Protein AF-A0A3B8HLC3-F1 (afdb_monomer)

Solvent-accessible surface area (backbone atoms only — not comparable to full-atom values): 8681 Å² total; per-residue (Å²): 72,74,76,21,57,76,74,33,71,57,46,19,52,53,36,44,52,56,51,49,54,50,62,61,45,48,50,57,51,49,48,52,50,26,48,53,50,44,65,64,73,47,82,54,97,89,48,71,74,71,50,77,64,57,36,59,73,60,36,68,65,67,45,56,54,51,51,53,50,49,51,41,61,69,74,74,45,54,71,67,59,50,62,70,42,47,61,59,55,50,51,52,51,51,51,52,50,51,50,51,52,49,52,50,58,72,70,54,55,64,69,59,58,58,59,41,74,76,41,50,60,60,52,52,48,49,53,52,50,52,52,48,51,53,53,50,48,51,52,48,45,41,51,53,64,43,74,76,35,72,51,74,94,115

Foldseek 3Di:
DVVLVVPDPLSVVLVVVLVVVVVLCVLVVQLVVLVVCLQVVFPDVPGDRRDPVSSVVSRDCVNVVVVVVCCCVVPVDDPVVCVVCVVVVVVVVVVVVVVVVVVCVVPDDVVCVCVPVVCVVVVVVVVVVVVVVVVSVVVSCCPQVCNVHHHDPD

Sequence (154 aa):
VAAGALISDTAMKTGVIVKMSQNVLIGFAAFILAVVWSFKGKMGPGVEKPGFLDIWFRFPKFVLGYLIASVVFSFLISPSTVAATKGMLGSLRTWWFALAFTSIGLETRFKDLASLGGGRPALAFLIGQTFNIFWTLLLAYLIFGGYIFPAPKL

Mean predicted aligned error: 8.71 Å

Structure (mmCIF, N/CA/C/O backbone):
data_AF-A0A3B8HLC3-F1
#
_entry.id   AF-A0A3B8HLC3-F1
#
loop_
_atom_site.group_PDB
_atom_site.id
_atom_site.type_symbol
_atom_site.label_atom_id
_atom_site.label_alt_id
_atom_site.label_comp_id
_atom_site.label_asym_id
_atom_site.label_entity_id
_atom_site.label_seq_id
_atom_site.pdbx_PDB_ins_code
_atom_site.Cartn_x
_atom_site.Cartn_y
_atom_site.Cartn_z
_atom_site.occupancy
_atom_site.B_iso_or_equiv
_atom_site.auth_seq_id
_atom_site.auth_comp_id
_atom_site.auth_asym_id
_atom_site.auth_atom_id
_atom_site.pdbx_PDB_model_num
ATOM 1 N N . VAL A 1 1 ? -10.577 6.597 -1.877 1.00 61.06 1 VAL A N 1
ATOM 2 C CA . VAL A 1 1 ? -10.688 7.175 -0.512 1.00 61.06 1 VAL A CA 1
ATOM 3 C C . VAL A 1 1 ? -11.001 8.663 -0.569 1.00 61.06 1 VAL A C 1
ATOM 5 O O . VAL A 1 1 ? -12.131 8.985 -0.254 1.00 61.06 1 VAL A O 1
ATOM 8 N N . ALA A 1 2 ? -10.107 9.540 -1.052 1.00 67.56 2 ALA A N 1
ATOM 9 C CA . ALA A 1 2 ? -10.390 10.984 -1.155 1.00 67.56 2 ALA A CA 1
ATOM 10 C C . ALA A 1 2 ? -11.648 11.299 -1.992 1.00 67.56 2 ALA A C 1
ATOM 12 O O . ALA A 1 2 ? -12.546 11.970 -1.509 1.00 67.56 2 ALA A O 1
ATOM 13 N N . ALA A 1 3 ? -11.780 10.705 -3.184 1.00 75.56 3 ALA A N 1
ATOM 14 C CA . ALA A 1 3 ? -12.990 10.852 -4.001 1.00 75.56 3 ALA A CA 1
ATOM 15 C C . ALA A 1 3 ? -14.263 10.292 -3.332 1.00 75.56 3 ALA A C 1
ATOM 17 O O . ALA A 1 3 ? -15.343 10.823 -3.534 1.00 75.56 3 ALA A O 1
ATOM 18 N N . GLY A 1 4 ? -14.141 9.244 -2.508 1.00 74.50 4 GLY A N 1
ATOM 19 C CA . GLY A 1 4 ? -15.278 8.679 -1.771 1.00 74.50 4 GLY A CA 1
ATOM 20 C C . GLY A 1 4 ? -15.738 9.592 -0.636 1.00 74.50 4 GLY A C 1
ATOM 21 O O . GLY A 1 4 ? -16.935 9.774 -0.463 1.00 74.50 4 GLY A O 1
ATOM 22 N N . ALA A 1 5 ? -14.792 10.224 0.067 1.00 79.62 5 ALA A N 1
ATOM 23 C CA . ALA A 1 5 ? -15.071 11.214 1.109 1.00 79.62 5 ALA A CA 1
ATOM 24 C C . ALA A 1 5 ? -15.804 12.456 0.578 1.00 79.62 5 ALA A C 1
ATOM 26 O O . ALA A 1 5 ? -16.570 13.062 1.315 1.00 79.62 5 ALA A O 1
ATOM 27 N N . LEU A 1 6 ? -15.608 12.809 -0.698 1.00 82.88 6 LEU A N 1
ATOM 28 C CA . LEU A 1 6 ? -16.348 13.896 -1.348 1.00 82.88 6 LEU A CA 1
ATOM 29 C C . LEU A 1 6 ? -17.807 13.532 -1.668 1.00 82.88 6 LEU A C 1
ATOM 31 O O . LEU A 1 6 ? -18.609 14.429 -1.898 1.00 82.88 6 LEU A O 1
ATOM 35 N N . ILE A 1 7 ? -18.145 12.239 -1.719 1.00 87.12 7 ILE A N 1
ATOM 36 C CA . ILE A 1 7 ? -19.483 11.756 -2.088 1.00 87.12 7 ILE A CA 1
ATOM 37 C C . ILE A 1 7 ? -20.302 11.427 -0.836 1.00 87.12 7 ILE A C 1
ATOM 39 O O . ILE A 1 7 ? -21.420 11.907 -0.694 1.00 87.12 7 ILE A O 1
ATOM 43 N N . SER A 1 8 ? -19.782 10.569 0.051 1.00 87.06 8 SER A N 1
ATOM 44 C CA . SER A 1 8 ? -20.440 10.201 1.315 1.00 87.06 8 SER A CA 1
ATOM 45 C C . SER A 1 8 ? -19.512 9.420 2.250 1.00 87.06 8 SER A C 1
ATOM 47 O O . SER A 1 8 ? -18.554 8.775 1.812 1.00 87.06 8 SER A O 1
ATOM 49 N N . ASP A 1 9 ? -19.848 9.380 3.542 1.00 85.19 9 ASP A N 1
ATOM 50 C CA . ASP A 1 9 ? -19.149 8.543 4.526 1.00 85.19 9 ASP A CA 1
ATOM 51 C C . ASP A 1 9 ? -19.200 7.057 4.167 1.00 85.19 9 ASP A C 1
ATO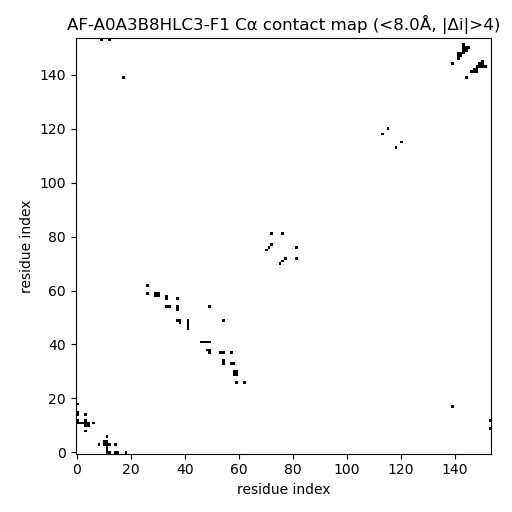M 53 O O . ASP A 1 9 ? -18.199 6.348 4.283 1.00 85.19 9 ASP A O 1
ATOM 57 N N . THR A 1 10 ? -20.342 6.578 3.673 1.00 84.12 10 THR A N 1
ATOM 58 C CA . THR A 1 10 ? -20.495 5.197 3.208 1.00 84.12 10 THR A CA 1
ATOM 59 C C . THR A 1 10 ? -19.551 4.907 2.041 1.00 84.12 10 THR A C 1
ATOM 61 O O . THR A 1 10 ? -18.813 3.922 2.078 1.00 84.12 10 THR A O 1
ATOM 64 N N . ALA A 1 11 ? -19.480 5.795 1.042 1.00 83.00 11 ALA A N 1
ATOM 65 C CA . ALA A 1 11 ? -18.549 5.653 -0.078 1.00 83.00 11 ALA A CA 1
ATOM 66 C C . ALA A 1 11 ? -17.081 5.708 0.377 1.00 83.00 11 ALA A C 1
ATOM 68 O O . ALA A 1 11 ? -16.238 4.960 -0.132 1.00 83.00 11 ALA A O 1
ATOM 69 N N . MET A 1 12 ? -16.760 6.550 1.364 1.00 86.62 12 MET A N 1
ATOM 70 C CA . MET A 1 12 ? -15.438 6.585 1.981 1.00 86.62 12 MET A CA 1
ATOM 71 C C . MET A 1 12 ? -15.102 5.254 2.659 1.00 86.62 12 MET A C 1
ATOM 73 O O . MET A 1 12 ? -14.049 4.689 2.358 1.00 86.62 12 MET A O 1
ATOM 77 N N . LYS A 1 13 ? -15.976 4.735 3.533 1.00 85.00 13 LYS A N 1
ATOM 78 C CA . LYS A 1 13 ? -15.767 3.472 4.259 1.00 85.00 13 LYS A CA 1
ATOM 79 C C . LYS A 1 13 ? -15.597 2.298 3.295 1.00 85.00 13 LYS A C 1
ATOM 81 O O . LYS A 1 13 ? -14.594 1.591 3.386 1.00 85.00 13 LYS A O 1
ATOM 86 N N . THR A 1 14 ? -16.494 2.143 2.318 1.00 84.44 14 THR A N 1
ATOM 87 C CA . THR A 1 14 ? -16.384 1.099 1.283 1.00 84.44 14 THR A CA 1
ATOM 88 C C . THR A 1 14 ? -15.076 1.232 0.509 1.00 84.44 14 THR A C 1
ATOM 90 O O . THR A 1 14 ? -14.340 0.260 0.344 1.00 84.44 14 THR A O 1
ATOM 93 N N . GLY A 1 15 ? -14.723 2.452 0.094 1.00 84.19 15 GLY A N 1
ATOM 94 C CA . GLY A 1 15 ? -13.479 2.710 -0.624 1.00 84.19 15 GLY A CA 1
ATOM 95 C C . GLY A 1 15 ? -12.221 2.433 0.206 1.00 84.19 15 GLY A C 1
ATOM 96 O O . GLY A 1 15 ? -11.196 2.038 -0.350 1.00 84.19 15 GLY A O 1
ATOM 97 N N . VAL A 1 16 ? -12.271 2.627 1.526 1.00 85.56 16 VAL A N 1
ATOM 98 C CA . VAL A 1 16 ? -11.186 2.245 2.440 1.00 85.56 16 VAL A CA 1
ATOM 99 C C . VAL A 1 16 ? -11.079 0.727 2.534 1.00 85.56 16 VAL A C 1
ATOM 101 O O . VAL A 1 16 ? -9.967 0.219 2.420 1.00 85.56 16 VAL A O 1
ATOM 104 N N . ILE A 1 17 ? -12.195 0.007 2.679 1.00 84.56 17 ILE A N 1
ATOM 105 C CA . ILE A 1 17 ? -12.207 -1.463 2.747 1.00 84.56 17 ILE A CA 1
ATOM 106 C C . ILE A 1 17 ? -11.598 -2.055 1.474 1.00 84.56 17 ILE A C 1
ATOM 108 O O . ILE A 1 17 ? -10.621 -2.792 1.567 1.00 84.56 17 ILE A O 1
ATOM 112 N N . VAL A 1 18 ? -12.087 -1.658 0.293 1.00 85.50 18 VAL A N 1
ATOM 113 C CA . VAL A 1 18 ? -11.563 -2.138 -1.000 1.00 85.50 18 VAL A CA 1
ATOM 114 C C . VAL A 1 18 ? -10.058 -1.890 -1.110 1.00 85.50 18 VAL A C 1
ATOM 116 O O . VAL A 1 18 ? -9.296 -2.804 -1.426 1.00 85.50 18 VAL A O 1
ATOM 119 N N . LYS A 1 19 ? -9.606 -0.670 -0.790 1.00 84.56 19 LYS A N 1
ATOM 120 C CA . LYS A 1 19 ? -8.180 -0.316 -0.825 1.00 84.56 19 LYS A CA 1
ATOM 121 C C . LYS A 1 19 ? -7.352 -1.162 0.147 1.00 84.56 19 LYS A C 1
ATOM 123 O O . LYS A 1 19 ? -6.252 -1.589 -0.194 1.00 84.56 19 LYS A O 1
ATOM 128 N N . MET A 1 20 ? -7.840 -1.385 1.365 1.00 83.19 20 MET A N 1
ATOM 129 C CA . MET A 1 20 ? -7.116 -2.179 2.358 1.00 83.19 20 MET A CA 1
ATOM 130 C C . MET A 1 20 ? -7.045 -3.652 1.955 1.00 83.19 20 MET A C 1
ATOM 132 O O . MET A 1 20 ? -5.974 -4.241 2.062 1.00 83.19 20 MET A O 1
ATOM 136 N N . SER A 1 21 ? -8.127 -4.223 1.419 1.00 82.62 21 SER A N 1
ATOM 137 C CA . SER A 1 21 ? -8.118 -5.580 0.864 1.00 82.62 21 SER A CA 1
ATOM 138 C C . SER A 1 21 ? -7.066 -5.723 -0.235 1.00 82.62 21 SER A C 1
ATOM 140 O O . SER A 1 21 ? -6.286 -6.671 -0.211 1.00 82.62 21 SER A O 1
ATOM 142 N N . GLN A 1 22 ? -6.971 -4.752 -1.150 1.00 82.56 22 GLN A N 1
ATOM 143 C CA . GLN A 1 22 ? -5.916 -4.736 -2.167 1.00 82.56 22 GLN A CA 1
ATOM 144 C C . GLN A 1 22 ? -4.519 -4.703 -1.536 1.00 82.56 22 GLN A C 1
ATOM 146 O O . GLN A 1 22 ? -3.681 -5.529 -1.886 1.00 82.56 22 GLN A O 1
ATOM 151 N N . ASN A 1 23 ? -4.279 -3.814 -0.566 1.00 82.50 23 ASN A N 1
ATOM 152 C CA . ASN A 1 23 ? -2.984 -3.714 0.114 1.00 82.50 23 ASN A CA 1
ATOM 153 C C . ASN A 1 23 ? -2.555 -5.031 0.780 1.00 82.50 23 ASN A C 1
ATOM 155 O O . ASN A 1 23 ? -1.384 -5.395 0.707 1.00 82.50 23 ASN A O 1
ATOM 159 N N . VAL A 1 24 ? -3.492 -5.752 1.403 1.00 79.44 24 VAL A N 1
ATOM 160 C CA . VAL A 1 24 ? -3.228 -7.061 2.023 1.00 79.44 24 VAL A CA 1
ATOM 161 C C . VAL A 1 24 ? -2.881 -8.109 0.960 1.00 79.44 24 VAL A C 1
ATOM 163 O O . VAL A 1 24 ? -1.930 -8.874 1.123 1.00 79.44 24 VAL A O 1
ATOM 166 N N . LEU A 1 25 ? -3.613 -8.124 -0.157 1.00 82.75 25 LEU A N 1
ATOM 167 C CA . LEU A 1 25 ? -3.428 -9.108 -1.226 1.00 82.75 25 LEU A CA 1
ATOM 168 C C . LEU A 1 25 ? -2.139 -8.907 -2.036 1.00 82.75 25 LEU A C 1
ATOM 170 O O . LEU A 1 25 ? -1.670 -9.868 -2.642 1.00 82.75 25 LEU A O 1
ATOM 174 N N . ILE A 1 26 ? -1.521 -7.717 -2.023 1.00 81.69 26 ILE A N 1
ATOM 175 C CA . ILE A 1 26 ? -0.247 -7.468 -2.728 1.00 81.69 26 ILE A CA 1
ATOM 176 C C . ILE A 1 26 ? 0.846 -8.435 -2.262 1.00 81.69 26 ILE A C 1
ATOM 178 O O . ILE A 1 26 ? 1.576 -8.968 -3.097 1.00 81.69 26 ILE A O 1
ATOM 182 N N . GLY A 1 27 ? 0.951 -8.705 -0.955 1.00 75.81 27 GLY A N 1
ATOM 183 C CA . GLY A 1 27 ? 1.957 -9.635 -0.431 1.00 75.81 27 GLY A CA 1
ATOM 184 C C . GLY A 1 27 ? 1.760 -11.061 -0.951 1.00 75.81 27 GLY A C 1
ATOM 185 O O . GLY A 1 27 ? 2.719 -11.720 -1.351 1.00 75.81 27 GLY A O 1
ATOM 186 N N . PHE A 1 28 ? 0.504 -11.502 -1.025 1.00 80.88 28 PHE A N 1
ATOM 187 C CA . PHE A 1 28 ? 0.135 -12.808 -1.566 1.00 80.88 28 PHE A CA 1
ATOM 188 C C . PHE A 1 28 ? 0.364 -12.898 -3.082 1.00 80.88 28 PHE A C 1
ATOM 190 O O . PHE A 1 28 ? 0.949 -13.863 -3.571 1.00 80.88 28 PHE A O 1
ATOM 197 N N . ALA A 1 29 ? -0.019 -11.867 -3.837 1.00 84.81 29 ALA A N 1
ATOM 198 C CA . ALA A 1 29 ? 0.221 -11.807 -5.275 1.00 84.81 29 ALA A CA 1
ATOM 199 C C . ALA A 1 29 ? 1.724 -11.811 -5.597 1.00 84.81 29 ALA A C 1
ATOM 201 O O . ALA A 1 29 ? 2.171 -12.549 -6.474 1.00 84.81 29 ALA A O 1
ATOM 202 N N . ALA A 1 30 ? 2.521 -11.038 -4.855 1.00 79.06 30 ALA A N 1
ATOM 203 C CA . ALA A 1 30 ? 3.965 -10.995 -5.038 1.00 79.06 30 ALA A CA 1
ATOM 204 C C . ALA A 1 30 ? 4.638 -12.334 -4.691 1.00 79.06 30 ALA A C 1
ATOM 206 O O . ALA A 1 30 ? 5.575 -12.735 -5.381 1.00 79.06 30 ALA A O 1
ATOM 207 N N . PHE A 1 31 ? 4.132 -13.059 -3.685 1.00 78.06 31 PHE A N 1
ATOM 208 C CA . PHE A 1 31 ? 4.556 -14.431 -3.396 1.00 78.06 31 PHE A CA 1
ATOM 209 C C . PHE A 1 31 ? 4.314 -15.361 -4.593 1.00 78.06 31 PHE A C 1
ATOM 211 O O . PHE A 1 31 ? 5.249 -16.013 -5.058 1.00 78.06 31 PHE A O 1
ATOM 218 N N . ILE A 1 32 ? 3.090 -15.376 -5.136 1.00 83.62 32 ILE A N 1
ATOM 219 C CA . ILE A 1 32 ? 2.740 -16.203 -6.302 1.00 83.62 32 ILE A CA 1
ATOM 220 C C . ILE A 1 32 ? 3.638 -15.861 -7.494 1.00 83.62 32 ILE A C 1
ATOM 222 O O . ILE A 1 32 ? 4.174 -16.761 -8.136 1.00 83.62 32 ILE A O 1
ATOM 226 N N . LEU A 1 33 ? 3.845 -14.574 -7.781 1.00 82.19 33 LEU A N 1
ATOM 227 C CA . LEU A 1 33 ? 4.695 -14.139 -8.891 1.00 82.19 33 LEU A CA 1
ATOM 228 C C . LEU A 1 33 ? 6.159 -14.556 -8.703 1.00 82.19 33 LEU A C 1
ATOM 230 O O . LEU A 1 33 ? 6.775 -15.036 -9.654 1.00 82.19 33 LEU A O 1
ATOM 234 N N . ALA A 1 34 ? 6.709 -14.430 -7.491 1.00 77.19 34 ALA A N 1
ATOM 235 C CA . ALA A 1 34 ? 8.073 -14.862 -7.190 1.00 77.19 34 ALA A CA 1
ATOM 236 C C . ALA A 1 34 ? 8.251 -16.373 -7.410 1.00 77.19 34 ALA A C 1
ATOM 238 O O . ALA A 1 34 ? 9.240 -16.791 -8.014 1.00 77.19 34 ALA A O 1
ATOM 239 N N . VAL A 1 35 ? 7.268 -17.175 -6.987 1.00 77.00 35 VAL A N 1
ATOM 240 C CA . VAL A 1 35 ? 7.224 -18.623 -7.227 1.00 77.00 35 VAL A CA 1
ATOM 241 C C . VAL A 1 35 ? 7.155 -18.906 -8.729 1.00 77.00 35 VAL A C 1
ATOM 243 O O . VAL A 1 35 ? 8.062 -19.530 -9.277 1.00 77.00 35 VAL A O 1
ATOM 246 N N . VAL A 1 36 ? 6.143 -18.387 -9.430 1.00 80.06 36 VAL A N 1
ATOM 247 C CA . VAL A 1 36 ? 5.932 -18.634 -10.868 1.00 80.06 36 VAL A CA 1
ATOM 248 C C . VAL A 1 36 ? 7.160 -18.253 -11.696 1.00 80.06 36 VAL A C 1
ATOM 250 O O . VAL A 1 36 ? 7.565 -19.015 -12.573 1.00 80.06 36 VAL A O 1
ATOM 253 N N . TRP A 1 37 ? 7.791 -17.108 -11.425 1.00 73.50 37 TRP A N 1
ATOM 254 C CA . TRP A 1 37 ? 8.992 -16.687 -12.150 1.00 73.50 37 TRP A CA 1
ATOM 255 C C . TRP A 1 37 ? 10.254 -17.449 -11.770 1.00 73.50 37 TRP A C 1
ATOM 257 O O . TRP A 1 37 ? 11.115 -17.623 -12.633 1.00 73.50 37 TRP A O 1
ATOM 267 N N . SER A 1 38 ? 10.374 -17.919 -10.528 1.00 71.50 38 SER A N 1
ATOM 268 C CA . SER A 1 38 ? 11.461 -18.823 -10.147 1.00 71.50 38 SER A CA 1
ATOM 269 C C . SER A 1 38 ? 11.394 -20.113 -10.975 1.00 71.50 38 SER A C 1
ATOM 271 O O . SER A 1 38 ? 12.401 -20.528 -11.540 1.00 71.50 38 SER A O 1
ATOM 273 N N . PHE A 1 39 ? 10.190 -20.664 -11.178 1.00 70.44 39 PHE A N 1
ATOM 274 C CA . PHE A 1 39 ? 9.978 -21.879 -11.974 1.00 70.44 39 PHE A CA 1
ATOM 275 C C . PHE A 1 39 ? 10.003 -21.666 -13.499 1.00 70.44 39 PHE A C 1
ATOM 277 O O . PHE A 1 39 ? 10.457 -22.549 -14.223 1.00 70.44 39 PHE A O 1
ATOM 284 N N . LYS A 1 40 ? 9.570 -20.506 -14.015 1.00 66.50 40 LYS A N 1
ATOM 285 C CA . LYS A 1 40 ? 9.590 -20.212 -15.464 1.00 66.50 40 LYS A CA 1
ATOM 286 C C . LYS A 1 40 ? 10.983 -19.901 -16.028 1.00 66.50 40 LYS A C 1
ATOM 288 O O . LYS A 1 40 ? 11.201 -20.110 -17.215 1.00 66.50 40 LYS A O 1
ATOM 293 N N . GLY A 1 41 ? 11.911 -19.381 -15.222 1.00 58.56 41 GLY A N 1
ATOM 294 C CA . GLY A 1 41 ? 13.208 -18.877 -15.698 1.00 58.56 41 GLY A CA 1
ATOM 295 C C . GLY A 1 41 ? 14.279 -19.933 -16.001 1.00 58.56 41 GLY A C 1
ATOM 296 O O . GLY A 1 41 ? 15.374 -19.561 -16.408 1.00 58.56 41 GLY A O 1
ATOM 297 N N . LYS A 1 42 ? 14.000 -21.226 -15.781 1.00 57.31 42 LYS A N 1
ATOM 298 C CA . LYS A 1 42 ? 14.998 -22.310 -15.828 1.00 57.31 42 LYS A CA 1
ATOM 299 C C . LYS A 1 42 ? 14.521 -23.539 -16.623 1.00 57.31 42 LYS A C 1
ATOM 301 O O . LYS A 1 42 ? 14.653 -24.669 -16.167 1.00 57.31 42 LYS A O 1
ATOM 306 N N . MET A 1 43 ? 13.942 -23.329 -17.807 1.00 52.53 43 MET A N 1
ATOM 307 C CA . MET A 1 43 ? 13.544 -24.414 -18.720 1.00 52.53 43 MET A CA 1
ATOM 308 C C . MET A 1 43 ? 14.512 -24.491 -19.910 1.00 52.53 43 MET A C 1
ATOM 310 O O . MET A 1 43 ? 14.295 -23.866 -20.942 1.00 52.53 43 MET A O 1
ATOM 314 N N . GLY A 1 44 ? 15.597 -25.249 -19.745 1.00 56.88 44 GLY A N 1
ATOM 315 C CA . GLY A 1 44 ? 16.541 -25.607 -20.806 1.00 56.88 44 GLY A CA 1
ATOM 316 C C . GLY A 1 44 ? 17.295 -26.895 -20.441 1.00 56.88 44 GLY A C 1
ATOM 317 O O . GLY A 1 44 ? 17.424 -27.189 -19.248 1.00 56.88 44 GLY A O 1
ATOM 318 N N . PRO A 1 45 ? 17.775 -27.693 -21.415 1.00 45.06 45 PRO A N 1
ATOM 319 C CA . PRO A 1 45 ? 18.568 -28.887 -21.123 1.00 45.06 45 PRO A CA 1
ATOM 320 C C . PRO A 1 45 ? 19.831 -28.493 -20.342 1.00 45.06 45 PRO A C 1
ATOM 322 O O . PRO A 1 45 ? 20.601 -27.660 -20.810 1.00 45.06 45 PRO A O 1
ATOM 325 N N . GLY A 1 46 ? 20.024 -29.054 -19.144 1.00 60.91 46 GLY A N 1
ATOM 326 C CA . GLY A 1 46 ? 21.183 -28.765 -18.283 1.00 60.91 46 GLY A CA 1
ATOM 327 C C . GLY A 1 46 ? 21.007 -27.622 -17.274 1.00 60.91 46 GLY A C 1
ATOM 328 O O . GLY A 1 46 ? 21.958 -27.299 -16.568 1.00 60.91 46 GLY A O 1
ATOM 329 N N . VAL A 1 47 ? 19.819 -27.016 -17.161 1.00 60.97 47 VAL A N 1
ATOM 330 C CA . VAL A 1 47 ? 19.567 -25.970 -16.156 1.00 60.97 47 VAL A CA 1
ATOM 331 C C . VAL A 1 47 ? 19.135 -26.601 -14.825 1.00 60.97 47 VAL A C 1
ATOM 333 O O . VAL A 1 47 ? 18.116 -27.288 -14.758 1.00 60.97 47 VAL A O 1
ATOM 336 N N . GLU A 1 48 ? 19.902 -26.364 -13.754 1.00 61.81 48 GLU A N 1
ATOM 337 C CA . GLU A 1 48 ? 19.561 -26.815 -12.397 1.00 61.81 48 GLU A CA 1
ATOM 338 C C . GLU A 1 48 ? 18.182 -26.300 -11.966 1.00 61.81 48 GLU A C 1
ATOM 340 O O . GLU A 1 48 ? 17.856 -25.122 -12.143 1.00 61.81 48 GLU A O 1
ATOM 345 N N . LYS A 1 49 ? 17.369 -27.179 -11.362 1.00 61.25 49 LYS A N 1
ATOM 346 C CA . LYS A 1 49 ? 16.051 -26.808 -10.828 1.00 61.25 49 LYS A CA 1
ATOM 347 C C . LYS A 1 49 ? 16.196 -25.612 -9.873 1.00 61.25 49 LYS A C 1
ATOM 349 O O . LYS A 1 49 ? 17.155 -25.577 -9.102 1.00 61.25 49 LYS A O 1
ATOM 354 N N . PRO A 1 50 ? 15.266 -24.641 -9.897 1.00 61.06 50 PRO A N 1
ATOM 355 C CA . PRO A 1 50 ? 15.323 -23.500 -8.992 1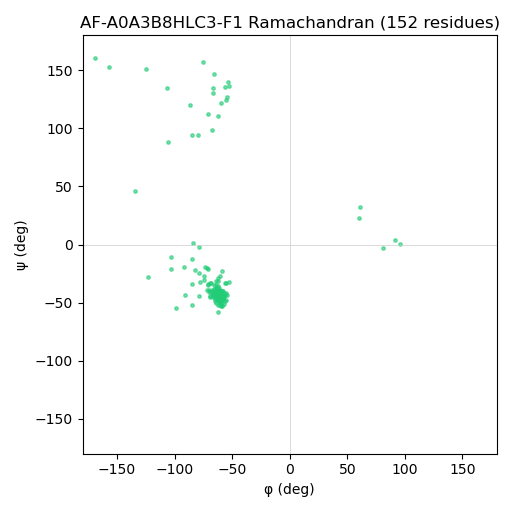.00 61.06 50 PRO A CA 1
ATOM 356 C C . PRO A 1 50 ? 15.383 -23.986 -7.544 1.00 61.06 50 PRO A C 1
ATOM 358 O O . PRO A 1 50 ? 14.533 -24.767 -7.110 1.00 61.06 50 PRO A O 1
ATOM 361 N N . GLY A 1 51 ? 16.406 -23.551 -6.812 1.00 68.62 51 GLY A N 1
ATOM 362 C CA . GLY A 1 51 ? 16.552 -23.887 -5.402 1.00 68.62 51 GLY A CA 1
ATOM 363 C C . GLY A 1 51 ? 15.582 -23.068 -4.553 1.00 68.62 51 GLY A C 1
ATOM 364 O O . GLY A 1 51 ? 15.184 -21.967 -4.929 1.00 68.62 51 GLY A O 1
ATOM 365 N N . PHE A 1 52 ? 15.246 -23.558 -3.359 1.00 69.56 52 PHE A N 1
ATOM 366 C CA . PHE A 1 52 ? 14.446 -22.806 -2.380 1.00 69.56 52 PHE A CA 1
ATOM 367 C C . PHE A 1 52 ? 15.032 -21.406 -2.086 1.00 69.56 52 PHE A C 1
ATOM 369 O O . PHE A 1 52 ? 14.292 -20.440 -1.893 1.00 69.56 52 PHE A O 1
ATOM 376 N N . LEU A 1 53 ? 16.364 -21.269 -2.147 1.00 76.81 53 LEU A N 1
ATOM 377 C CA . LEU A 1 53 ? 17.063 -19.987 -2.026 1.00 76.81 53 LEU A CA 1
ATOM 378 C C . LEU A 1 53 ? 16.704 -18.981 -3.134 1.00 76.81 53 LEU A C 1
ATOM 380 O O . LEU A 1 53 ? 16.586 -17.793 -2.841 1.00 76.81 53 LEU A O 1
ATOM 384 N N . ASP A 1 54 ? 16.464 -19.418 -4.375 1.00 73.12 54 ASP A N 1
ATOM 385 C CA . ASP A 1 54 ? 16.116 -18.513 -5.484 1.00 73.12 54 ASP A CA 1
ATOM 386 C C . ASP A 1 54 ? 14.775 -17.806 -5.227 1.00 73.12 54 ASP A C 1
ATOM 388 O O . ASP A 1 54 ? 14.609 -16.621 -5.531 1.00 73.12 54 ASP A O 1
ATOM 392 N N . ILE A 1 55 ? 13.817 -18.529 -4.636 1.00 75.31 55 ILE A N 1
ATOM 393 C CA . ILE A 1 55 ? 12.517 -17.981 -4.229 1.00 75.31 55 ILE A CA 1
ATOM 394 C C . ILE A 1 55 ? 12.722 -16.967 -3.101 1.00 75.31 55 ILE A C 1
ATOM 396 O O . ILE A 1 55 ? 12.183 -15.863 -3.167 1.00 75.31 55 ILE A O 1
ATOM 400 N N . TRP A 1 56 ? 13.548 -17.298 -2.105 1.00 79.94 56 TRP A N 1
ATOM 401 C CA . TRP A 1 56 ? 13.841 -16.416 -0.973 1.00 79.94 56 TRP A CA 1
ATOM 402 C C . TRP A 1 56 ? 14.481 -15.081 -1.387 1.00 79.94 56 TRP A C 1
ATOM 404 O O . TRP A 1 56 ? 14.134 -14.029 -0.845 1.00 79.94 56 TRP A O 1
ATOM 414 N N . PHE A 1 57 ? 15.387 -15.085 -2.369 1.00 79.31 57 PHE A N 1
ATOM 415 C CA . PHE A 1 57 ? 16.015 -13.852 -2.856 1.00 79.31 57 PHE A CA 1
ATOM 416 C C . PHE A 1 57 ? 15.059 -12.959 -3.649 1.00 79.31 57 PHE A C 1
ATOM 418 O O . PHE A 1 57 ? 15.163 -11.736 -3.557 1.00 79.31 57 PHE A O 1
ATOM 425 N N . ARG A 1 58 ? 14.120 -13.555 -4.392 1.00 77.25 58 ARG A N 1
ATOM 426 C CA . ARG A 1 58 ? 13.108 -12.828 -5.176 1.00 77.25 58 ARG A CA 1
ATOM 427 C C . ARG A 1 58 ? 11.914 -12.385 -4.338 1.00 77.25 58 ARG A C 1
ATOM 429 O O . ARG A 1 58 ? 11.206 -11.459 -4.729 1.00 77.25 58 ARG A O 1
ATOM 436 N N . PHE A 1 59 ? 11.677 -13.043 -3.207 1.00 79.31 59 PHE A N 1
ATOM 437 C CA . PHE A 1 59 ? 10.550 -12.740 -2.345 1.00 79.31 59 PHE A CA 1
ATOM 438 C C . PHE A 1 59 ? 10.697 -11.347 -1.702 1.00 79.31 59 PHE A C 1
ATOM 440 O O . PHE A 1 59 ? 11.739 -11.034 -1.110 1.00 79.31 59 PHE A O 1
ATOM 447 N N . PRO A 1 60 ? 9.656 -10.497 -1.761 1.00 78.69 60 PRO A N 1
ATOM 448 C CA . PRO A 1 60 ? 9.670 -9.191 -1.115 1.00 78.69 60 PRO A CA 1
ATOM 449 C C . PRO A 1 60 ? 9.673 -9.325 0.413 1.00 78.69 60 PRO A C 1
ATOM 451 O O . PRO A 1 60 ? 8.637 -9.482 1.058 1.00 78.69 60 PRO A O 1
ATOM 454 N N . LYS A 1 61 ? 10.856 -9.204 1.021 1.00 82.62 61 LYS A N 1
ATOM 455 C CA . LYS A 1 61 ? 11.062 -9.417 2.465 1.00 82.62 61 LYS A CA 1
ATOM 456 C C . LYS A 1 61 ? 10.225 -8.494 3.365 1.00 82.62 61 LYS A C 1
ATOM 458 O O . LYS A 1 61 ? 9.932 -8.866 4.497 1.00 82.62 61 LYS A O 1
ATOM 463 N N . PHE A 1 62 ? 9.772 -7.337 2.868 1.00 83.88 62 PHE A N 1
ATOM 464 C CA . PHE A 1 62 ? 8.878 -6.447 3.623 1.00 83.88 62 PHE A CA 1
ATOM 465 C C . PHE A 1 62 ? 7.546 -7.120 4.001 1.00 83.88 62 PHE A C 1
ATOM 467 O O . PHE A 1 62 ? 6.950 -6.766 5.017 1.00 83.88 62 PHE A O 1
ATOM 474 N N . VAL A 1 63 ? 7.093 -8.114 3.224 1.00 83.12 63 VAL A N 1
ATOM 475 C CA . VAL A 1 63 ? 5.854 -8.861 3.494 1.00 83.12 63 VAL A CA 1
ATOM 476 C C . VAL A 1 63 ? 5.971 -9.672 4.785 1.00 83.12 63 VAL A C 1
ATOM 478 O O . VAL A 1 63 ? 5.023 -9.707 5.563 1.00 83.12 63 VAL A O 1
ATOM 481 N N . LEU A 1 64 ? 7.138 -10.264 5.067 1.00 85.12 64 LEU A N 1
ATOM 482 C CA . LEU A 1 64 ? 7.386 -10.964 6.335 1.00 85.12 64 LEU A CA 1
ATOM 483 C C . LEU A 1 64 ? 7.310 -9.999 7.518 1.00 85.12 64 LEU A C 1
ATOM 485 O O . LEU A 1 64 ? 6.656 -10.303 8.511 1.00 85.12 64 LEU A O 1
ATOM 489 N N . GLY A 1 65 ? 7.914 -8.814 7.388 1.00 88.50 65 GLY A N 1
ATOM 490 C CA . GLY A 1 65 ? 7.815 -7.765 8.405 1.00 88.50 65 GLY A CA 1
ATOM 491 C C . GLY A 1 65 ? 6.365 -7.348 8.667 1.00 88.50 65 GLY A C 1
ATOM 492 O O . GLY A 1 65 ? 5.952 -7.255 9.820 1.00 88.50 65 GLY A O 1
ATOM 493 N N . TYR A 1 66 ? 5.568 -7.177 7.607 1.00 85.44 66 TYR A N 1
ATOM 494 C CA . TYR A 1 66 ? 4.136 -6.891 7.721 1.00 85.44 66 TYR A CA 1
ATOM 495 C C . TYR A 1 66 ? 3.363 -8.013 8.431 1.00 85.44 66 TYR A C 1
ATOM 497 O O . TYR A 1 66 ? 2.546 -7.725 9.306 1.00 85.44 66 TYR A O 1
ATOM 505 N N . LEU A 1 67 ? 3.626 -9.280 8.096 1.00 86.19 67 LEU A N 1
ATOM 506 C CA . LEU A 1 67 ? 2.971 -10.432 8.724 1.00 86.19 67 LEU A CA 1
ATOM 507 C C . LEU A 1 67 ? 3.320 -10.545 10.211 1.00 86.19 67 LEU A C 1
ATOM 509 O O . LEU A 1 67 ? 2.420 -10.681 11.036 1.00 86.19 67 LEU A O 1
ATOM 513 N N . ILE A 1 68 ? 4.603 -10.425 10.561 1.00 91.50 68 ILE A N 1
ATOM 514 C CA . ILE A 1 68 ? 5.065 -10.457 11.955 1.00 91.50 68 ILE A CA 1
ATOM 515 C C . ILE A 1 68 ? 4.418 -9.318 12.746 1.00 91.50 68 ILE A C 1
ATOM 517 O O . ILE A 1 68 ? 3.832 -9.559 13.799 1.00 91.50 68 ILE A O 1
ATOM 5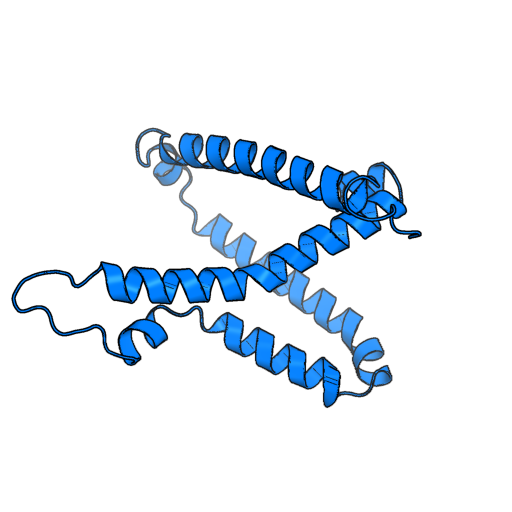21 N N . ALA A 1 69 ? 4.456 -8.090 12.219 1.00 90.81 69 ALA A N 1
ATOM 522 C CA . ALA A 1 69 ? 3.813 -6.949 12.861 1.00 90.81 69 ALA A CA 1
ATOM 523 C C . ALA A 1 69 ? 2.301 -7.167 13.021 1.00 90.81 69 ALA A C 1
ATOM 525 O O . ALA A 1 69 ? 1.752 -6.875 14.078 1.00 90.81 69 ALA A O 1
ATOM 526 N N . SER A 1 70 ? 1.632 -7.734 12.013 1.00 88.50 70 SER A N 1
ATOM 527 C CA . SER A 1 70 ? 0.198 -8.031 12.077 1.00 88.50 70 SER A CA 1
ATOM 528 C C . SER A 1 70 ? -0.121 -9.026 13.190 1.00 88.50 70 SER A C 1
ATOM 530 O O . SER A 1 70 ? -1.036 -8.776 13.967 1.00 88.50 70 SER A O 1
ATOM 532 N N . VAL A 1 71 ? 0.648 -10.111 13.326 1.00 92.06 71 VAL A N 1
ATOM 533 C CA . VAL A 1 71 ? 0.470 -11.091 14.411 1.00 92.06 71 VAL A CA 1
ATOM 534 C C . VAL A 1 71 ? 0.719 -10.448 15.775 1.00 92.06 71 VAL A C 1
ATOM 536 O O . VAL A 1 71 ? -0.104 -10.587 16.678 1.00 92.06 71 VAL A O 1
ATOM 539 N N . VAL A 1 72 ? 1.806 -9.687 15.920 1.00 94.44 72 VAL A N 1
ATOM 540 C CA . VAL A 1 72 ? 2.144 -9.012 17.181 1.00 94.44 72 VAL A CA 1
ATOM 541 C C . VAL A 1 72 ? 1.041 -8.047 17.606 1.00 94.44 72 VAL A C 1
ATOM 543 O O . VAL A 1 72 ? 0.517 -8.162 18.710 1.00 94.44 72 VAL A O 1
ATOM 546 N N . PHE A 1 73 ? 0.625 -7.142 16.724 1.00 91.62 73 PHE A N 1
ATOM 547 C CA . PHE A 1 73 ? -0.404 -6.155 17.050 1.00 91.62 73 PHE A CA 1
ATOM 548 C C . PHE A 1 73 ? -1.810 -6.756 17.182 1.00 91.62 73 PHE A C 1
ATOM 550 O O . PHE A 1 73 ? -2.656 -6.134 17.819 1.00 91.62 73 PHE A O 1
ATOM 557 N N . SER A 1 74 ? -2.068 -7.936 16.606 1.00 90.19 74 SER A N 1
ATOM 558 C CA . SER A 1 74 ? -3.379 -8.596 16.709 1.00 90.19 74 SER A CA 1
ATOM 559 C C . SER A 1 74 ? -3.534 -9.438 17.973 1.00 90.19 74 SER A C 1
ATOM 561 O O . SER A 1 74 ? -4.640 -9.522 18.495 1.00 90.19 74 SER A O 1
ATOM 563 N N . PHE A 1 75 ? -2.460 -10.073 18.455 1.00 95.12 75 PHE A N 1
ATOM 564 C CA . PHE A 1 75 ? -2.557 -11.074 19.528 1.00 95.12 75 PHE A CA 1
ATOM 565 C C . PHE A 1 75 ? -1.710 -10.768 20.763 1.00 95.12 75 PHE A C 1
ATOM 567 O O . PHE A 1 75 ? -2.058 -11.208 21.854 1.00 95.12 75 PHE A O 1
ATOM 574 N N . LEU A 1 76 ? -0.594 -10.051 20.611 1.00 95.19 76 LEU A N 1
ATOM 575 C CA . LE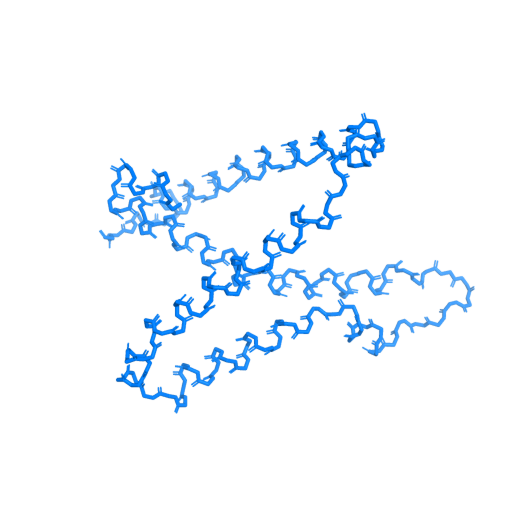U A 1 76 ? 0.392 -9.865 21.683 1.00 95.19 76 LEU A CA 1
ATOM 576 C C . LEU A 1 76 ? 0.306 -8.485 22.346 1.00 95.19 76 LEU A C 1
ATOM 578 O O . LEU A 1 76 ? 0.775 -8.322 23.469 1.00 95.19 76 LEU A O 1
ATOM 582 N N . ILE A 1 77 ? -0.283 -7.492 21.676 1.00 95.12 77 ILE A N 1
ATOM 583 C CA . ILE A 1 77 ? -0.402 -6.123 22.190 1.00 95.12 77 ILE A CA 1
ATOM 584 C C . ILE A 1 77 ? -1.842 -5.843 22.619 1.00 95.12 77 ILE A C 1
ATOM 586 O O . ILE A 1 77 ? -2.791 -6.141 21.896 1.00 95.12 77 ILE A O 1
ATOM 590 N N . SER A 1 78 ? -2.008 -5.231 23.794 1.00 96.00 78 SER A N 1
ATOM 591 C CA . SER A 1 78 ? -3.330 -4.882 24.309 1.00 96.00 78 SER A CA 1
ATOM 592 C C . SER A 1 78 ? -4.014 -3.817 23.432 1.00 96.00 78 SER A C 1
ATOM 594 O O . SER A 1 78 ? -3.352 -2.900 22.928 1.00 96.00 78 SER A O 1
ATOM 596 N N . PRO A 1 79 ? -5.353 -3.856 23.292 1.00 93.38 79 PRO A N 1
ATOM 597 C CA . PRO A 1 79 ? -6.084 -2.857 22.514 1.00 93.38 79 PRO A CA 1
ATOM 598 C C . PRO A 1 79 ? -5.850 -1.413 22.982 1.00 93.38 79 PRO A C 1
ATOM 600 O O . PRO A 1 79 ? -5.812 -0.499 22.158 1.00 93.38 79 PRO A O 1
ATOM 603 N N . SER A 1 80 ? -5.648 -1.197 24.288 1.00 94.88 80 SER A N 1
ATOM 604 C CA . SER A 1 80 ? -5.357 0.126 24.852 1.00 94.88 80 SER A CA 1
ATOM 605 C C . SER A 1 80 ? -3.999 0.659 24.390 1.00 94.88 80 SER A C 1
ATOM 607 O O . SER A 1 80 ? -3.904 1.815 23.975 1.00 94.88 80 SER A O 1
ATOM 609 N N . THR A 1 81 ? -2.963 -0.182 24.373 1.00 94.44 81 THR A N 1
ATOM 610 C CA . THR A 1 81 ? -1.639 0.187 23.857 1.00 94.44 81 THR A CA 1
ATOM 611 C C . THR A 1 81 ? -1.668 0.420 22.347 1.00 94.44 81 THR A C 1
ATOM 613 O O . THR A 1 81 ? -1.062 1.380 21.862 1.00 94.44 81 THR A O 1
ATOM 616 N N . VAL A 1 82 ? -2.411 -0.392 21.585 1.00 93.38 82 VAL A N 1
ATOM 617 C CA . VAL A 1 82 ? -2.606 -0.155 20.143 1.00 93.38 82 VAL A CA 1
ATOM 618 C C . VAL A 1 82 ? -3.273 1.201 19.907 1.00 93.38 82 VAL A C 1
ATOM 620 O O . VAL A 1 82 ? -2.800 1.982 19.083 1.00 93.38 82 VAL A O 1
ATOM 623 N N . ALA A 1 83 ? -4.338 1.520 20.648 1.00 93.56 83 ALA A N 1
ATOM 624 C CA . ALA A 1 83 ? -5.036 2.796 20.520 1.00 93.56 83 ALA A CA 1
ATOM 625 C C . ALA A 1 83 ? -4.124 3.989 20.851 1.00 93.56 83 ALA A C 1
ATOM 627 O O . ALA A 1 83 ? -4.084 4.952 20.084 1.00 93.56 83 ALA A O 1
ATOM 628 N N . ALA A 1 84 ? -3.342 3.894 21.931 1.00 95.31 84 ALA A N 1
ATOM 629 C CA . ALA A 1 84 ? -2.409 4.938 22.352 1.00 95.31 84 ALA A CA 1
ATOM 630 C C . ALA A 1 84 ? -1.276 5.184 21.337 1.00 95.31 84 A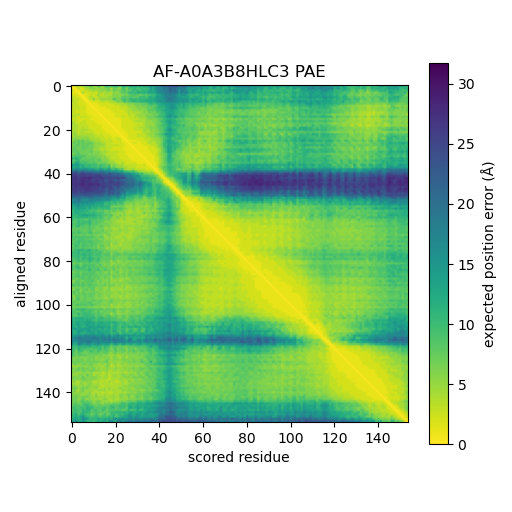LA A C 1
ATOM 632 O O . ALA A 1 84 ? -0.850 6.319 21.140 1.00 95.31 84 ALA A O 1
ATOM 633 N N . THR A 1 85 ? -0.799 4.138 20.655 1.00 93.69 85 THR A N 1
ATOM 634 C CA . THR A 1 85 ? 0.340 4.235 19.719 1.00 93.69 85 THR A CA 1
ATOM 635 C C . THR A 1 85 ? -0.068 4.513 18.270 1.00 93.69 85 THR A C 1
ATOM 637 O O . THR A 1 85 ? 0.747 5.003 17.484 1.00 93.69 85 THR A O 1
ATOM 640 N N . LYS A 1 86 ? -1.331 4.262 17.898 1.00 90.81 86 LYS A N 1
ATOM 641 C CA . LYS A 1 86 ? -1.837 4.382 16.518 1.00 90.81 86 LYS A CA 1
ATOM 642 C C . LYS A 1 86 ? -1.578 5.750 15.885 1.00 90.81 86 LYS A C 1
ATOM 644 O O . LYS A 1 86 ? -1.189 5.810 14.719 1.00 90.81 86 LYS A O 1
ATOM 649 N N . GLY A 1 87 ? -1.791 6.835 16.632 1.00 94.00 87 GLY A N 1
ATOM 650 C CA . GLY A 1 87 ? -1.567 8.198 16.141 1.00 94.00 87 GLY A CA 1
ATOM 651 C C . GLY A 1 87 ? -0.095 8.456 15.817 1.00 94.00 87 GLY A C 1
ATOM 652 O O . GLY A 1 87 ? 0.234 8.855 14.702 1.00 94.00 87 GLY A O 1
ATOM 653 N N . MET A 1 88 ? 0.795 8.134 16.759 1.00 95.19 88 MET A N 1
ATOM 654 C CA . MET A 1 88 ? 2.243 8.293 16.599 1.00 95.19 88 MET A CA 1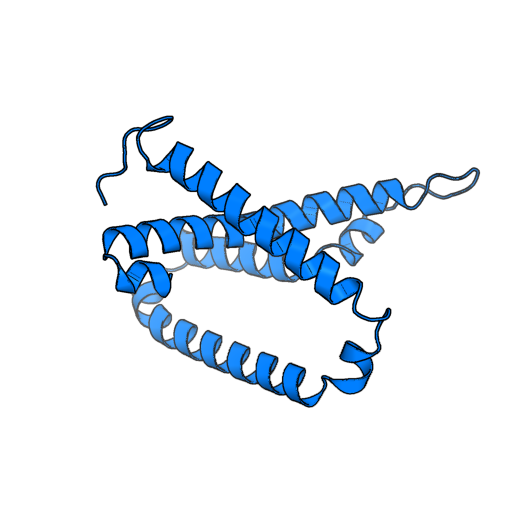
ATOM 655 C C . MET A 1 88 ? 2.786 7.462 15.429 1.00 95.19 88 MET A C 1
ATOM 657 O O . MET A 1 88 ? 3.487 7.997 14.571 1.00 95.19 88 MET A O 1
ATOM 661 N N . LEU A 1 89 ? 2.421 6.178 15.346 1.00 93.38 89 LEU A N 1
ATOM 662 C CA . LEU A 1 89 ? 2.816 5.301 14.237 1.00 93.38 89 LEU A CA 1
ATOM 663 C C . LEU A 1 89 ? 2.272 5.805 12.893 1.00 93.38 89 LEU A C 1
ATOM 665 O O . LEU A 1 89 ? 2.962 5.738 11.875 1.00 93.38 89 LEU A O 1
ATOM 669 N N . GLY A 1 90 ? 1.053 6.352 12.887 1.00 93.75 90 GLY A N 1
ATOM 670 C CA . GLY A 1 90 ? 0.460 6.999 11.720 1.00 93.75 90 GLY A CA 1
ATOM 671 C C . GLY A 1 90 ? 1.282 8.192 11.230 1.00 93.75 90 GLY A C 1
ATOM 672 O O . GLY A 1 90 ? 1.555 8.284 10.032 1.00 93.75 90 GLY A O 1
ATOM 673 N N . SER A 1 91 ? 1.717 9.062 12.143 1.00 94.81 91 SER A N 1
ATOM 674 C CA . SER A 1 91 ? 2.565 10.218 11.832 1.00 94.81 91 SER A CA 1
ATOM 675 C C . SER A 1 91 ? 3.951 9.806 11.339 1.00 94.81 91 SER A C 1
ATOM 677 O O . SER A 1 91 ? 4.411 10.329 10.326 1.00 94.81 91 SER A O 1
ATOM 679 N N . LEU A 1 92 ? 4.596 8.830 11.990 1.00 96.69 92 LEU A N 1
ATOM 680 C CA . LEU A 1 92 ? 5.891 8.294 11.553 1.00 96.69 92 LEU A CA 1
ATOM 681 C C . LEU A 1 92 ? 5.813 7.707 10.143 1.00 96.69 92 LEU A C 1
ATOM 683 O O . LEU A 1 92 ? 6.656 8.001 9.302 1.00 96.69 92 LEU A O 1
ATOM 687 N N . ARG A 1 93 ? 4.753 6.943 9.853 1.00 92.75 93 ARG A N 1
ATOM 688 C CA . ARG A 1 93 ? 4.492 6.419 8.509 1.00 92.75 93 ARG A CA 1
ATOM 689 C C . ARG A 1 93 ? 4.388 7.545 7.478 1.00 92.75 93 ARG A C 1
ATOM 691 O O . ARG A 1 93 ? 4.949 7.420 6.394 1.00 92.75 93 ARG A O 1
ATOM 698 N N . THR A 1 94 ? 3.675 8.626 7.795 1.00 95.06 94 THR A N 1
ATOM 699 C CA . THR A 1 94 ? 3.555 9.787 6.899 1.00 95.06 94 THR A CA 1
ATOM 700 C C . THR A 1 94 ? 4.913 10.434 6.646 1.00 95.06 94 THR A C 1
ATOM 702 O O . THR A 1 94 ? 5.249 10.681 5.492 1.00 95.06 94 THR A O 1
ATOM 705 N N . TRP A 1 95 ? 5.720 10.642 7.690 1.00 97.31 95 TRP A N 1
ATOM 706 C CA . TRP A 1 95 ? 7.072 11.189 7.555 1.00 97.31 95 TRP A CA 1
ATOM 707 C C . TRP A 1 95 ? 7.986 10.302 6.711 1.00 97.31 95 TRP A C 1
ATOM 709 O O . TRP A 1 95 ? 8.663 10.800 5.817 1.00 97.31 95 TRP A O 1
ATOM 719 N N . TRP A 1 96 ? 7.973 8.988 6.930 1.00 95.81 96 TRP A N 1
ATOM 720 C CA . TRP A 1 96 ? 8.766 8.057 6.129 1.00 95.81 96 TRP A CA 1
ATOM 721 C C . TRP A 1 96 ? 8.338 8.030 4.663 1.00 95.81 96 TRP A C 1
ATOM 723 O O . TRP 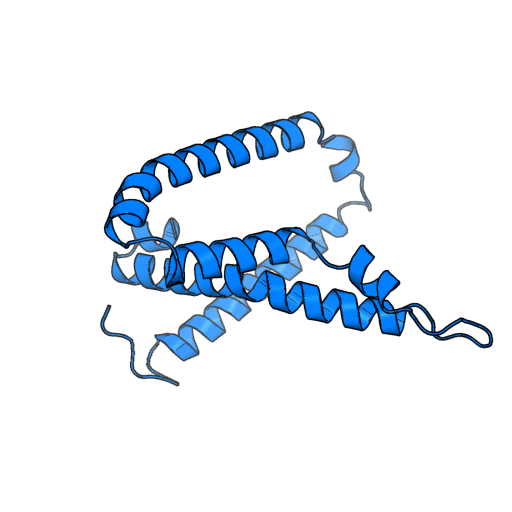A 1 96 ? 9.202 8.029 3.790 1.00 95.81 96 TRP A O 1
ATOM 733 N N . PHE A 1 97 ? 7.034 8.073 4.369 1.00 93.56 97 PHE A N 1
ATOM 734 C CA . PHE A 1 97 ? 6.572 8.202 2.985 1.00 93.56 97 PHE A CA 1
ATOM 735 C C . PHE A 1 97 ? 6.961 9.543 2.366 1.00 93.56 97 PHE A C 1
ATOM 737 O O . PHE A 1 97 ? 7.376 9.568 1.211 1.00 93.56 97 PHE A O 1
ATOM 744 N N . ALA A 1 98 ? 6.866 10.643 3.116 1.00 96.44 98 ALA A N 1
ATOM 745 C CA . ALA A 1 98 ? 7.269 11.958 2.634 1.00 96.44 98 ALA A CA 1
ATOM 746 C C . ALA A 1 98 ? 8.761 11.984 2.275 1.00 96.44 98 ALA A C 1
ATOM 748 O O . ALA A 1 98 ? 9.116 12.424 1.183 1.00 96.44 98 ALA A O 1
ATOM 749 N N . LEU A 1 99 ? 9.623 11.446 3.144 1.00 96.94 99 LEU A N 1
ATOM 750 C CA . LEU A 1 99 ? 11.055 11.318 2.876 1.00 96.94 99 LEU A CA 1
ATOM 751 C C . LEU A 1 99 ? 11.318 10.423 1.663 1.00 96.94 99 LEU A C 1
ATOM 753 O O . LEU A 1 99 ? 12.005 10.850 0.743 1.00 96.94 99 LEU A O 1
ATOM 757 N N . ALA A 1 100 ? 10.715 9.231 1.609 1.00 95.12 100 ALA A N 1
ATOM 758 C CA . ALA A 1 100 ? 10.899 8.305 0.495 1.00 95.12 100 ALA A CA 1
ATOM 759 C C . ALA A 1 100 ? 10.485 8.924 -0.849 1.00 95.12 100 ALA A C 1
ATOM 761 O O . ALA A 1 100 ? 11.245 8.862 -1.811 1.00 95.12 100 ALA A O 1
ATOM 762 N N . PHE A 1 101 ? 9.315 9.565 -0.926 1.00 95.12 101 PHE A N 1
ATOM 763 C CA . PHE A 1 101 ? 8.860 10.205 -2.162 1.00 95.12 101 PHE A CA 1
ATOM 764 C C . PHE A 1 101 ? 9.678 11.441 -2.528 1.00 95.12 101 PHE A C 1
ATOM 766 O O . PHE A 1 101 ? 9.899 11.679 -3.713 1.00 95.12 101 PHE A O 1
ATOM 773 N N . THR A 1 102 ? 10.175 12.187 -1.540 1.00 95.94 102 THR A N 1
ATOM 774 C CA . THR A 1 102 ? 11.090 13.307 -1.788 1.00 95.94 102 THR A CA 1
ATOM 775 C C . THR A 1 102 ? 12.406 12.798 -2.371 1.00 95.94 102 THR A C 1
ATOM 777 O O . THR A 1 102 ? 12.836 13.290 -3.408 1.00 95.94 102 THR A O 1
ATOM 780 N N . SER A 1 103 ? 13.015 11.772 -1.771 1.00 95.56 103 SER A N 1
ATOM 781 C CA . SER A 1 103 ? 14.248 11.161 -2.277 1.00 95.56 103 SER A CA 1
ATOM 782 C C . SER A 1 103 ? 14.070 10.580 -3.679 1.00 95.56 103 SER A C 1
ATOM 784 O O . SER A 1 103 ? 14.877 10.877 -4.554 1.00 95.56 103 SER A O 1
ATOM 786 N N . ILE A 1 104 ? 12.983 9.837 -3.925 1.00 93.19 104 ILE A N 1
ATOM 787 C CA . ILE A 1 104 ? 12.652 9.332 -5.266 1.00 93.19 104 ILE A CA 1
ATOM 788 C C . ILE A 1 104 ? 12.525 10.498 -6.247 1.00 93.19 104 ILE A C 1
ATOM 790 O O . ILE A 1 104 ? 13.107 10.449 -7.324 1.00 93.19 104 ILE A O 1
ATOM 794 N N . GLY A 1 105 ? 11.803 11.562 -5.885 1.00 90.50 105 GLY A N 1
ATOM 795 C CA . GLY A 1 105 ? 11.631 12.737 -6.739 1.00 90.50 105 GLY A CA 1
ATOM 796 C C . GLY A 1 105 ? 12.949 13.437 -7.082 1.00 90.50 105 GLY A C 1
ATOM 797 O O . GLY A 1 105 ? 13.136 13.826 -8.230 1.00 90.50 105 GLY A O 1
ATOM 798 N N . LEU A 1 106 ? 13.869 13.550 -6.119 1.00 94.12 106 LEU A N 1
ATOM 799 C CA . LEU A 1 106 ? 15.193 14.152 -6.315 1.00 94.12 106 LEU A CA 1
ATOM 800 C C . LEU A 1 106 ? 16.127 13.279 -7.169 1.00 94.12 106 LEU A C 1
ATOM 802 O O . LEU A 1 106 ? 16.923 13.812 -7.936 1.00 94.12 106 LEU A O 1
ATOM 806 N N . GLU A 1 107 ? 16.032 11.953 -7.056 1.00 92.56 107 GLU A N 1
ATOM 807 C CA . GLU A 1 107 ? 16.823 11.004 -7.855 1.00 92.56 107 GLU A CA 1
ATOM 808 C C . GLU A 1 107 ? 16.264 10.824 -9.280 1.00 92.56 107 GLU A C 1
ATOM 810 O O . GLU A 1 107 ? 16.983 10.481 -10.223 1.00 92.56 107 GLU A O 1
ATOM 815 N N . THR A 1 108 ? 14.970 11.087 -9.465 1.00 89.38 108 THR A N 1
ATOM 816 C CA . THR A 1 108 ? 14.265 10.863 -10.727 1.00 89.38 108 THR A CA 1
ATOM 817 C C . THR A 1 108 ? 14.694 11.857 -11.811 1.00 89.38 108 THR A C 1
ATOM 819 O O . THR A 1 108 ? 14.341 13.036 -11.793 1.00 89.38 108 THR A O 1
ATOM 822 N N . ARG A 1 109 ? 15.377 11.364 -12.852 1.00 87.56 109 ARG A N 1
ATOM 823 C CA . ARG A 1 109 ? 15.693 12.149 -14.058 1.00 87.56 109 ARG A CA 1
ATOM 824 C C . ARG A 1 109 ? 14.534 12.105 -15.055 1.00 87.56 109 ARG A C 1
ATOM 826 O O . ARG A 1 109 ? 14.453 11.214 -15.898 1.00 87.56 109 ARG A O 1
ATOM 833 N N . PHE A 1 110 ? 13.650 13.102 -14.997 1.00 83.25 110 PHE A N 1
ATOM 834 C CA . PHE A 1 110 ? 12.456 13.186 -15.856 1.00 83.25 110 PHE A CA 1
ATOM 835 C C . PHE A 1 110 ? 12.754 13.121 -17.360 1.00 83.25 110 PHE A C 1
ATOM 837 O O . PHE A 1 110 ? 11.973 12.550 -18.117 1.00 83.25 110 PHE A O 1
ATOM 844 N N . LYS A 1 111 ? 13.898 13.661 -17.798 1.00 83.69 111 LYS A N 1
ATOM 845 C CA . LYS A 1 111 ? 14.337 13.599 -19.200 1.00 83.69 111 LYS A CA 1
ATOM 846 C C . LYS A 1 111 ? 14.613 12.161 -19.654 1.00 83.69 111 LYS A C 1
ATOM 848 O O . LYS A 1 111 ? 14.212 11.774 -20.753 1.00 83.69 111 LYS A O 1
ATOM 853 N N . ASP A 1 112 ? 15.240 11.362 -18.798 1.00 83.56 112 ASP A N 1
ATOM 854 C CA . ASP A 1 112 ? 15.536 9.958 -19.093 1.00 83.56 112 ASP A CA 1
ATOM 855 C C . ASP A 1 112 ? 14.243 9.144 -19.106 1.00 83.56 112 ASP A C 1
ATOM 857 O O . ASP A 1 112 ? 14.043 8.323 -19.990 1.00 83.56 112 ASP A O 1
ATOM 861 N N . LEU A 1 113 ? 13.316 9.441 -18.193 1.00 80.44 113 LEU A N 1
ATOM 862 C CA . LEU A 1 113 ? 11.978 8.845 -18.163 1.00 80.44 113 LEU A CA 1
ATOM 863 C C . LEU A 1 113 ? 11.145 9.164 -19.408 1.00 80.44 113 LEU A C 1
ATOM 865 O O . LEU A 1 113 ? 10.502 8.271 -19.952 1.00 80.44 113 LEU A O 1
ATOM 869 N N . ALA A 1 114 ? 11.163 10.415 -19.871 1.00 78.38 114 ALA A N 1
ATOM 870 C CA . ALA A 1 114 ? 10.421 10.835 -21.059 1.00 78.38 114 ALA A CA 1
ATOM 871 C C . ALA A 1 114 ? 10.993 10.229 -22.350 1.00 78.38 114 ALA A C 1
ATOM 873 O O . ALA A 1 114 ? 10.248 9.922 -23.280 1.00 78.38 114 ALA A O 1
ATOM 874 N N . SER A 1 115 ? 12.312 10.033 -22.404 1.00 80.38 115 SER A N 1
ATOM 875 C CA . SER A 1 115 ? 12.989 9.386 -23.534 1.00 80.38 115 SER A CA 1
ATOM 876 C C . SER A 1 115 ? 12.997 7.852 -23.442 1.00 80.38 115 SER A C 1
ATOM 878 O O . SER A 1 115 ? 13.257 7.181 -24.444 1.00 80.38 115 SER A O 1
ATOM 880 N N . LEU A 1 116 ? 12.643 7.279 -22.284 1.00 78.94 116 LEU A N 1
ATOM 881 C CA . LEU A 1 116 ? 12.611 5.837 -22.051 1.00 78.94 116 LEU A CA 1
ATOM 882 C C . LEU A 1 116 ? 11.586 5.153 -22.968 1.00 78.94 116 LEU A C 1
ATOM 884 O O . LEU A 1 116 ? 10.371 5.305 -22.823 1.00 78.94 116 LEU A O 1
ATOM 888 N N . GLY A 1 117 ? 12.077 4.376 -23.936 1.00 73.06 117 GLY A N 1
ATOM 889 C CA . GLY A 1 117 ? 11.233 3.574 -24.827 1.00 73.06 117 GLY A CA 1
ATOM 890 C C . GLY A 1 117 ? 10.227 4.381 -25.661 1.00 73.06 117 GLY A C 1
ATOM 891 O O . GLY A 1 117 ? 9.201 3.825 -26.056 1.00 73.06 117 GLY A O 1
ATOM 892 N N . GLY A 1 118 ? 10.480 5.677 -25.895 1.00 79.56 118 GLY A N 1
ATOM 893 C CA . GLY A 1 118 ? 9.630 6.551 -26.715 1.00 79.56 118 GLY A CA 1
ATOM 894 C C . GLY A 1 118 ? 8.198 6.717 -26.190 1.00 79.56 118 GLY A C 1
ATOM 895 O O . GLY A 1 118 ? 7.263 6.789 -26.982 1.00 79.56 118 GLY A O 1
ATOM 896 N N . GLY A 1 119 ? 7.999 6.684 -24.868 1.00 80.12 119 GLY A N 1
ATOM 897 C CA . GLY A 1 119 ? 6.676 6.820 -24.243 1.00 80.12 119 GLY A CA 1
ATOM 898 C C . GLY A 1 119 ? 5.832 5.537 -24.217 1.00 80.12 119 GLY A C 1
ATOM 899 O O . GLY A 1 119 ? 4.771 5.517 -23.592 1.00 80.12 119 GLY A O 1
ATOM 900 N N . ARG A 1 120 ? 6.309 4.429 -24.806 1.00 85.00 120 ARG A N 1
ATOM 901 C CA . ARG A 1 120 ? 5.634 3.118 -24.733 1.00 85.00 120 ARG A CA 1
ATOM 902 C C . ARG A 1 120 ? 5.370 2.641 -23.295 1.00 85.00 120 ARG A C 1
ATOM 904 O O . ARG A 1 120 ? 4.264 2.158 -23.056 1.00 85.00 120 ARG A O 1
ATOM 911 N N . PRO A 1 121 ? 6.301 2.788 -22.327 1.00 85.31 121 PRO A N 1
ATOM 912 C CA . PRO A 1 121 ? 6.034 2.399 -20.941 1.00 85.31 121 PRO A CA 1
ATOM 913 C C . PRO A 1 121 ? 4.910 3.222 -20.304 1.00 85.31 121 PRO A C 1
ATOM 915 O O . PRO A 1 121 ? 4.067 2.666 -19.605 1.00 85.31 121 PRO A O 1
ATOM 918 N N . ALA A 1 122 ? 4.856 4.527 -20.589 1.00 84.94 122 ALA A N 1
ATOM 919 C CA . ALA A 1 122 ? 3.799 5.404 -20.092 1.00 84.94 122 ALA A CA 1
ATOM 920 C C . ALA A 1 122 ? 2.433 5.010 -20.670 1.00 84.94 122 ALA A C 1
ATOM 922 O O . ALA A 1 122 ? 1.458 4.907 -19.931 1.00 84.94 122 ALA A O 1
ATOM 923 N N . LEU A 1 123 ? 2.369 4.707 -21.970 1.00 89.19 123 LEU A N 1
ATOM 924 C CA . LEU A 1 123 ? 1.140 4.232 -22.603 1.00 89.19 123 LEU A CA 1
ATOM 925 C C . LEU A 1 123 ? 0.685 2.881 -22.030 1.00 89.19 123 LEU A C 1
ATOM 927 O O . LEU A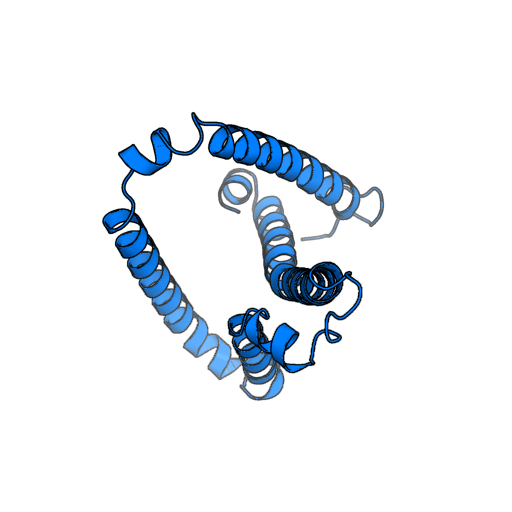 1 123 ? -0.489 2.723 -21.706 1.00 89.19 123 LEU A O 1
ATOM 931 N N . ALA A 1 124 ? 1.603 1.926 -21.857 1.00 90.81 124 ALA A N 1
ATOM 932 C CA . ALA A 1 124 ? 1.294 0.636 -21.242 1.00 90.81 124 ALA A CA 1
ATOM 933 C C . ALA A 1 124 ? 0.774 0.801 -19.804 1.00 90.81 124 ALA A C 1
ATOM 935 O O . ALA A 1 124 ? -0.200 0.151 -19.423 1.00 90.81 124 ALA A O 1
ATOM 936 N N . PHE A 1 125 ? 1.379 1.708 -19.028 1.00 89.38 125 PHE A N 1
ATOM 937 C CA . PHE A 1 125 ? 0.915 2.053 -17.688 1.00 89.38 125 PHE A CA 1
ATOM 938 C C . PHE A 1 125 ? -0.492 2.657 -17.710 1.00 89.38 125 PHE A C 1
ATOM 940 O O . PHE A 1 125 ? -1.346 2.212 -16.952 1.00 89.38 125 PHE A O 1
ATOM 947 N N . LEU A 1 126 ? -0.762 3.620 -18.597 1.00 93.31 126 LEU A N 1
ATOM 948 C CA . LEU A 1 126 ? -2.082 4.242 -18.718 1.00 93.31 126 LEU A CA 1
ATOM 949 C C . LEU A 1 126 ? -3.153 3.221 -19.103 1.00 93.31 126 LEU A C 1
ATOM 951 O O . LEU A 1 126 ? -4.175 3.146 -18.433 1.00 93.31 126 LEU A O 1
ATOM 955 N N . ILE A 1 127 ? -2.901 2.386 -20.114 1.00 95.56 127 ILE A N 1
ATOM 956 C CA . ILE A 1 127 ? -3.834 1.327 -20.528 1.00 95.56 127 ILE A CA 1
ATOM 957 C C . ILE A 1 127 ? -4.088 0.356 -19.370 1.00 95.56 127 ILE A C 1
ATOM 959 O O . ILE A 1 127 ? -5.241 0.054 -19.057 1.00 95.56 127 ILE A O 1
ATOM 963 N N . GLY A 1 128 ? -3.024 -0.102 -18.704 1.00 94.31 128 GLY A N 1
ATOM 964 C CA . GLY A 1 128 ? -3.127 -0.997 -17.555 1.00 94.31 128 GLY A CA 1
ATOM 965 C C . GLY A 1 128 ? -3.907 -0.373 -16.400 1.00 94.31 128 GLY A C 1
ATOM 966 O O . GLY A 1 128 ? -4.761 -1.032 -15.808 1.00 94.31 128 GLY A O 1
ATOM 967 N N . GLN A 1 129 ? -3.676 0.908 -16.112 1.00 93.62 129 GLN A N 1
ATOM 968 C CA . GLN A 1 129 ? -4.363 1.626 -15.046 1.00 93.62 129 GLN A CA 1
ATOM 969 C C . GLN A 1 129 ? -5.834 1.873 -15.384 1.00 93.62 129 GLN A C 1
ATOM 971 O O . GLN A 1 129 ? -6.695 1.690 -14.527 1.00 93.62 129 GLN A O 1
ATOM 976 N N . THR A 1 130 ? -6.147 2.230 -16.628 1.00 95.25 130 THR A N 1
ATOM 977 C CA . THR A 1 130 ? -7.524 2.369 -17.109 1.00 95.25 130 THR A CA 1
ATOM 978 C C . THR A 1 130 ? -8.270 1.044 -16.994 1.00 95.25 130 THR A C 1
ATOM 980 O O . THR A 1 130 ? -9.349 1.000 -16.403 1.00 95.25 130 THR A O 1
ATOM 983 N N . PHE A 1 131 ? -7.677 -0.053 -17.471 1.00 95.94 131 PHE A N 1
ATOM 984 C CA . PHE A 1 131 ? -8.246 -1.389 -17.301 1.00 95.94 131 PHE A CA 1
ATOM 985 C C . PHE A 1 131 ? -8.453 -1.727 -15.818 1.00 95.94 131 PHE A C 1
ATOM 987 O O . PHE A 1 131 ? -9.530 -2.174 -15.431 1.00 95.94 131 PHE A O 1
ATOM 994 N N . ASN A 1 132 ? -7.456 -1.459 -14.970 1.00 91.31 132 ASN A N 1
ATOM 995 C CA . ASN A 1 132 ? -7.537 -1.706 -13.535 1.00 91.31 132 ASN A CA 1
ATOM 996 C C . ASN A 1 132 ? -8.681 -0.928 -12.868 1.00 91.31 132 ASN A C 1
ATOM 998 O O . ASN A 1 132 ? -9.377 -1.494 -12.024 1.00 91.31 132 ASN A O 1
ATOM 1002 N N . ILE A 1 133 ? -8.905 0.331 -13.258 1.00 90.56 133 ILE A N 1
ATOM 1003 C CA . ILE A 1 133 ? -10.010 1.153 -12.752 1.00 90.56 133 ILE A CA 1
ATOM 1004 C C . ILE A 1 133 ? -11.350 0.502 -13.095 1.00 90.56 133 ILE A C 1
ATOM 1006 O O . ILE A 1 133 ? -12.154 0.276 -12.191 1.00 90.56 133 ILE A O 1
ATOM 1010 N N . PHE A 1 134 ? -11.580 0.155 -14.365 1.00 94.38 134 PHE A N 1
ATOM 1011 C CA . PHE A 1 134 ? -12.839 -0.465 -14.789 1.00 94.38 134 PHE A CA 1
ATOM 1012 C C . PHE A 1 134 ? -13.053 -1.836 -14.153 1.00 94.38 134 PHE A C 1
ATOM 1014 O O . PHE A 1 134 ? -14.145 -2.124 -13.668 1.00 94.38 134 PHE A O 1
ATOM 1021 N N . TRP A 1 135 ? -12.008 -2.659 -14.094 1.00 92.06 135 TRP A N 1
ATOM 1022 C CA . TRP A 1 135 ? -12.069 -3.976 -13.473 1.00 92.06 135 TRP A CA 1
ATOM 1023 C C . TRP A 1 135 ? -12.386 -3.889 -11.977 1.00 92.06 135 TRP A C 1
ATOM 1025 O O . TRP A 1 135 ? -13.267 -4.584 -11.474 1.00 92.06 135 TRP A O 1
ATOM 1035 N N . THR A 1 136 ? -11.712 -2.987 -11.261 1.00 87.75 136 THR A N 1
ATOM 1036 C CA . THR A 1 136 ? -11.956 -2.774 -9.829 1.00 87.75 136 THR A CA 1
ATOM 1037 C C . THR A 1 136 ? -13.358 -2.219 -9.588 1.00 87.75 136 THR A C 1
ATOM 1039 O O . THR A 1 136 ? -14.023 -2.652 -8.649 1.00 87.75 136 THR A O 1
ATOM 1042 N N . LEU A 1 137 ? -13.829 -1.296 -10.435 1.00 88.25 137 LEU A N 1
ATOM 1043 C CA . LEU A 1 137 ? -15.182 -0.750 -10.352 1.00 88.25 137 LEU A CA 1
ATOM 1044 C C . LEU A 1 137 ? -16.238 -1.833 -10.580 1.00 88.25 137 LEU A C 1
ATOM 1046 O O . LEU A 1 137 ? -17.181 -1.919 -9.801 1.00 88.25 137 LEU A O 1
ATOM 1050 N N . LEU A 1 138 ? -16.059 -2.678 -11.599 1.00 91.31 138 LEU A N 1
ATOM 1051 C CA . LEU A 1 138 ? -16.954 -3.797 -11.884 1.00 91.31 138 LEU A CA 1
ATOM 1052 C C . LEU A 1 138 ? -17.059 -4.734 -10.678 1.00 91.31 138 LEU A C 1
ATOM 1054 O O . LEU A 1 138 ? -18.159 -5.020 -10.213 1.00 91.31 138 LEU A O 1
ATOM 1058 N N . LEU A 1 139 ? -15.923 -5.172 -10.127 1.00 89.19 139 LEU A N 1
ATOM 1059 C CA . LEU A 1 139 ? -15.918 -6.051 -8.957 1.00 89.19 139 LEU A CA 1
ATOM 1060 C C . LEU A 1 139 ? -16.545 -5.380 -7.732 1.00 89.19 139 LEU A C 1
ATOM 1062 O O . LEU A 1 139 ? -17.348 -6.003 -7.039 1.00 89.19 139 LEU A O 1
ATOM 1066 N N . ALA A 1 140 ? -16.223 -4.110 -7.474 1.00 85.69 140 ALA A N 1
ATOM 1067 C CA . ALA A 1 140 ? -16.815 -3.369 -6.367 1.00 85.69 140 ALA A CA 1
ATOM 1068 C C . ALA A 1 140 ? -18.337 -3.235 -6.528 1.00 85.69 140 ALA A C 1
ATOM 1070 O O . ALA A 1 140 ? -19.074 -3.418 -5.563 1.00 85.69 140 ALA A O 1
ATOM 1071 N N . TYR A 1 141 ? -18.813 -2.978 -7.744 1.00 86.62 141 TYR A N 1
ATOM 1072 C CA . TYR A 1 141 ? -20.234 -2.889 -8.053 1.00 86.62 141 TYR A CA 1
ATOM 1073 C C . TYR A 1 141 ? -20.955 -4.226 -7.845 1.00 86.62 141 TYR A C 1
ATOM 1075 O O . TYR A 1 141 ? -22.002 -4.266 -7.206 1.00 86.62 141 TYR A O 1
ATOM 1083 N N . LEU A 1 142 ? -20.381 -5.335 -8.315 1.00 89.31 142 LEU A N 1
ATOM 1084 C CA . LEU A 1 142 ? -20.980 -6.664 -8.163 1.00 89.31 142 LEU A CA 1
ATOM 1085 C C . LEU A 1 142 ? -21.030 -7.128 -6.699 1.00 89.31 142 LEU A C 1
ATOM 1087 O O . LEU A 1 142 ? -22.034 -7.690 -6.259 1.00 89.31 142 LEU A O 1
ATOM 1091 N N . ILE A 1 143 ? -19.956 -6.883 -5.943 1.00 85.94 143 ILE A N 1
ATOM 1092 C CA . ILE A 1 143 ? -19.816 -7.340 -4.554 1.00 85.94 143 ILE A CA 1
ATOM 1093 C C . ILE A 1 143 ? -20.605 -6.449 -3.589 1.00 85.94 143 ILE A C 1
ATOM 1095 O O . ILE A 1 143 ? -21.279 -6.967 -2.704 1.00 85.94 143 ILE A O 1
ATOM 1099 N N . PHE A 1 144 ? -20.532 -5.124 -3.741 1.00 83.56 144 PHE A N 1
ATOM 1100 C CA . PHE A 1 144 ? -21.108 -4.172 -2.782 1.00 83.56 144 PHE A CA 1
ATOM 1101 C C . PHE A 1 144 ? -22.423 -3.534 -3.246 1.00 83.56 144 PHE A C 1
ATOM 1103 O O . PHE A 1 144 ? -23.092 -2.888 -2.444 1.00 83.56 144 PHE A O 1
ATOM 1110 N N . GLY A 1 145 ? -22.812 -3.708 -4.512 1.00 83.81 145 GLY A N 1
ATOM 1111 C CA . GLY A 1 145 ? -24.018 -3.110 -5.091 1.00 83.81 145 GLY A CA 1
ATOM 1112 C C . GLY A 1 145 ? -25.316 -3.882 -4.851 1.00 83.81 145 GLY A C 1
ATOM 1113 O O . GLY A 1 145 ? -26.353 -3.448 -5.339 1.00 83.81 145 GLY A O 1
ATOM 1114 N N . GLY A 1 146 ? -25.291 -5.004 -4.122 1.00 82.44 146 GLY A N 1
ATOM 1115 C CA . GLY A 1 146 ? -26.499 -5.789 -3.833 1.00 82.44 146 GLY A CA 1
ATOM 1116 C C . GLY A 1 146 ? -26.760 -6.974 -4.771 1.00 82.44 146 GLY A C 1
ATOM 1117 O O . GLY A 1 146 ? -27.769 -7.649 -4.598 1.00 82.44 146 GLY A O 1
ATOM 1118 N N . TYR A 1 147 ? -25.889 -7.225 -5.757 1.00 85.00 147 TYR A N 1
ATOM 1119 C CA . TYR A 1 147 ? -26.100 -8.262 -6.778 1.00 85.00 147 TYR A CA 1
ATOM 1120 C C . TYR A 1 147 ? -25.646 -9.652 -6.335 1.00 85.00 147 TYR A C 1
ATOM 1122 O O . TYR A 1 147 ? -26.404 -10.610 -6.447 1.00 85.00 147 TYR A O 1
ATOM 1130 N N . ILE A 1 148 ? -24.402 -9.772 -5.855 1.00 85.06 148 ILE A N 1
ATOM 1131 C CA . ILE A 1 148 ? -23.854 -11.048 -5.364 1.00 85.06 148 ILE A CA 1
ATOM 1132 C C .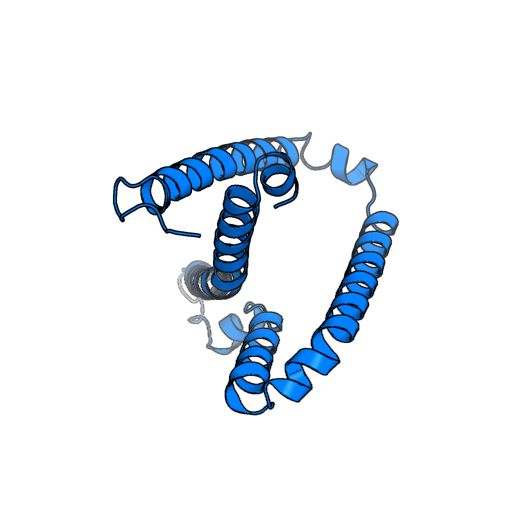 ILE A 1 148 ? -24.119 -11.203 -3.864 1.00 85.06 148 ILE A C 1
ATOM 1134 O O . ILE A 1 148 ? -24.512 -12.272 -3.403 1.00 85.06 148 ILE A O 1
ATOM 1138 N N . PHE A 1 149 ? -23.918 -10.126 -3.106 1.00 85.19 149 PHE A N 1
ATOM 1139 C CA . PHE A 1 149 ? -24.185 -10.068 -1.673 1.00 85.19 149 PHE A CA 1
ATOM 1140 C C . PHE A 1 149 ? -25.133 -8.911 -1.374 1.00 85.19 149 PHE A C 1
ATOM 1142 O O . PHE A 1 149 ? -25.089 -7.906 -2.089 1.00 85.19 149 PHE A O 1
ATOM 1149 N N . PRO A 1 150 ? -25.956 -9.004 -0.313 1.00 82.69 150 PRO A N 1
ATOM 1150 C CA . PRO A 1 150 ? -26.746 -7.874 0.151 1.00 82.69 150 PRO A CA 1
ATOM 1151 C C . PRO A 1 150 ? -25.847 -6.660 0.378 1.00 82.69 150 PRO A C 1
ATOM 1153 O O . PRO A 1 150 ? -24.762 -6.790 0.952 1.00 82.69 150 PRO A O 1
ATOM 1156 N N . ALA A 1 151 ? -26.305 -5.486 -0.058 1.00 79.00 151 ALA A N 1
ATOM 1157 C CA . ALA A 1 151 ? -25.555 -4.253 0.127 1.00 79.00 151 ALA A CA 1
ATOM 1158 C C . ALA A 1 151 ? -25.227 -4.073 1.623 1.00 79.00 151 ALA A C 1
ATOM 1160 O O . ALA A 1 151 ? -26.133 -4.161 2.465 1.00 79.00 151 ALA A O 1
ATOM 1161 N N . PRO A 1 152 ? -23.949 -3.871 1.986 1.00 72.19 152 PRO A N 1
ATOM 1162 C CA . PRO A 1 152 ? -23.576 -3.809 3.386 1.00 72.19 152 PRO A CA 1
ATOM 1163 C C . PRO A 1 152 ? -24.177 -2.568 4.044 1.00 72.19 152 PRO A C 1
ATOM 1165 O O . PRO A 1 152 ? -24.116 -1.461 3.511 1.00 72.19 152 PRO A O 1
ATOM 1168 N N . LYS A 1 153 ? -24.750 -2.767 5.232 1.00 72.56 153 LYS A N 1
ATOM 1169 C CA . LYS A 1 153 ? -25.248 -1.690 6.092 1.00 72.56 153 LYS A CA 1
ATOM 1170 C C . LYS A 1 153 ? -24.042 -1.078 6.818 1.00 72.56 153 LYS A C 1
ATOM 1172 O O . LYS A 1 153 ? -23.582 -1.645 7.806 1.00 72.56 153 LYS A O 1
ATOM 1177 N N . LEU A 1 154 ? -23.478 -0.003 6.262 1.00 64.31 154 LEU A N 1
ATOM 1178 C CA . LEU A 1 154 ? -22.247 0.677 6.715 1.00 64.31 154 LEU A CA 1
ATOM 1179 C C . LEU A 1 154 ? -22.508 2.019 7.401 1.00 64.31 154 LEU A C 1
ATOM 1181 O O . LEU A 1 154 ? -23.481 2.690 7.005 1.00 64.31 154 LEU A O 1
#

pLDDT: mean 83.83, std 10.32, range [45.06, 97.31]

Radius of gyration: 20.68 Å; Cα contacts (8 Å, |Δi|>4): 59; chains: 1; bounding box: 48×43×52 Å

Secondary structure (DSSP, 8-state):
-HHHHTT-HHHHHHHHHHHHHHHHHHHHHHHHHHHHHHHHTT-STTPPPPPHHHHHHHS-THHHHHHHHHHIIIIIS-HHHHHHHHHHHHHHHHHHHHHHHHHHHHH--HHHHHHGGGGHHHHHHHHHHHHHHHHHHHHHHHHHSSSSSPPP--